Protein AF-A0A9P5WWY7-F1 (afdb_monomer)

Mean predicted aligned error: 7.61 Å

Foldseek 3Di:
DQPPPPDPDDCCVPVVVVVCVVVVHDLVRDEAEFAPDPNGDDPVVVVVCVVVVHHYDDDDHPCPVPPVVSVVVVVVVVVVVVVVVVVVD

Sequence (89 aa):
MIWGCIFWDGILEDELQQSLEYYGKDIEDVVFQQGNGPKYKSKKATKWLEEFGMEIMVWPPQSPDLNPIEHLWTHLKTSWESMIHLLMG

Radius of gyration: 16.23 Å; Cα contacts (8 Å, |Δi|>4): 63; chains: 1; bounding box: 44×30×36 Å

Secondary structure (DSSP, 8-state):
---STTS-SSIIIIIHHHHHHHHT--GGG-EE----STTT--HHHHHHHHHTTPEEP---TT--TT-HHHHHHHHHHHHHHHHHHHHH-

InterPro domains:
  IPR036397 Ribonuclease H superfamily [G3DSA:3.30.420.10] (1-85)
  IPR038717 Tc1-like transposase, DDE domain [PF13358] (16-82)

Organism: NCBI:txid1400762

Structure (mmCIF, N/CA/C/O backbone):
data_AF-A0A9P5WWY7-F1
#
_entry.id   AF-A0A9P5WWY7-F1
#
loop_
_atom_site.group_PDB
_atom_site.id
_atom_site.type_symbol
_atom_site.label_atom_id
_atom_site.label_alt_id
_atom_site.label_comp_id
_atom_site.label_asym_id
_atom_site.label_entity_id
_atom_site.label_seq_id
_atom_site.pdbx_PDB_ins_code
_atom_site.Cartn_x
_atom_site.Cartn_y
_atom_site.Cartn_z
_atom_site.occupancy
_atom_site.B_iso_or_equiv
_atom_site.auth_seq_id
_atom_site.auth_comp_id
_atom_site.auth_asym_id
_atom_site.auth_atom_id
_atom_site.pdbx_PDB_model_num
ATOM 1 N N . MET A 1 1 ? 12.826 -9.536 0.502 1.00 43.09 1 MET A N 1
ATOM 2 C CA . MET A 1 1 ? 12.244 -8.179 0.478 1.00 43.09 1 MET A CA 1
ATOM 3 C C . MET A 1 1 ? 11.583 -7.908 1.820 1.00 43.09 1 MET A C 1
ATOM 5 O O . MET A 1 1 ? 10.593 -8.552 2.136 1.00 43.09 1 MET A O 1
ATOM 9 N N . ILE A 1 2 ? 12.201 -7.039 2.626 1.00 34.78 2 ILE A N 1
ATOM 10 C CA . ILE A 1 2 ? 11.795 -6.628 3.985 1.00 34.78 2 ILE A CA 1
ATOM 11 C C . ILE A 1 2 ? 11.124 -5.249 3.864 1.00 34.78 2 ILE A C 1
ATOM 13 O O . ILE A 1 2 ? 11.595 -4.269 4.422 1.00 34.78 2 ILE A O 1
ATOM 17 N N . TRP A 1 3 ? 10.094 -5.134 3.025 1.00 47.75 3 TRP A N 1
ATOM 18 C CA . TRP A 1 3 ? 9.464 -3.830 2.764 1.00 47.7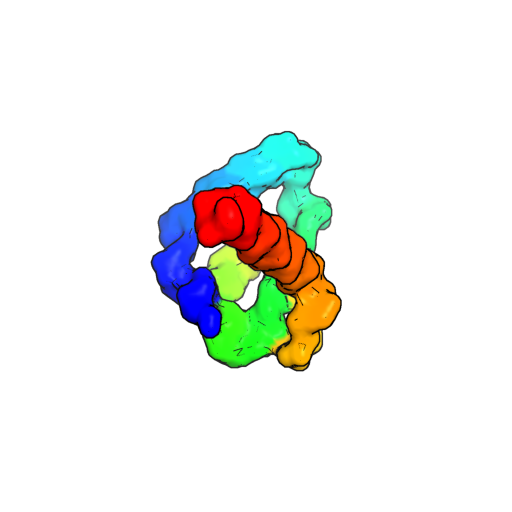5 3 TRP A CA 1
ATOM 19 C C . TRP A 1 3 ? 8.229 -3.584 3.621 1.00 47.75 3 TRP A C 1
ATOM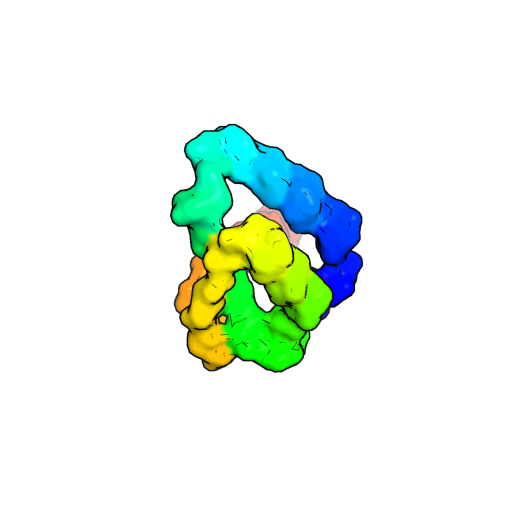 21 O O . TRP A 1 3 ? 7.907 -2.439 3.891 1.00 47.75 3 TRP A O 1
ATOM 31 N N . GLY A 1 4 ? 7.612 -4.650 4.143 1.00 42.28 4 GLY A N 1
ATOM 32 C CA . GLY A 1 4 ? 6.541 -4.512 5.114 1.00 42.28 4 GLY A CA 1
ATOM 33 C C . GLY A 1 4 ? 7.054 -3.848 6.391 1.00 42.28 4 GLY A C 1
ATOM 34 O O . GLY A 1 4 ? 6.720 -2.721 6.676 1.00 42.28 4 GLY A O 1
ATOM 35 N N . CYS A 1 5 ? 7.897 -4.506 7.184 1.00 44.59 5 CYS A N 1
ATOM 36 C CA . CYS A 1 5 ? 8.085 -4.192 8.610 1.00 44.59 5 CYS A CA 1
ATOM 37 C C . CYS A 1 5 ? 8.708 -2.830 9.008 1.00 44.59 5 CYS A C 1
ATOM 39 O O . CYS A 1 5 ? 8.631 -2.511 10.190 1.00 44.59 5 CYS A O 1
ATOM 41 N N . ILE A 1 6 ? 9.318 -2.049 8.108 1.00 46.50 6 ILE A N 1
ATOM 42 C CA . ILE A 1 6 ? 10.221 -0.944 8.510 1.00 46.50 6 ILE A CA 1
ATOM 43 C C . ILE A 1 6 ? 9.560 0.453 8.481 1.00 46.50 6 ILE A C 1
ATOM 45 O O . ILE A 1 6 ? 10.041 1.349 9.163 1.00 46.50 6 ILE A O 1
ATOM 49 N N . PHE A 1 7 ? 8.429 0.645 7.793 1.00 49.72 7 PHE A N 1
ATOM 50 C CA . PHE A 1 7 ? 7.893 1.989 7.503 1.00 49.72 7 PHE A CA 1
ATOM 51 C C . PHE A 1 7 ? 6.414 2.188 7.905 1.00 49.72 7 PHE A C 1
ATOM 53 O O . PHE A 1 7 ? 5.626 2.734 7.141 1.00 49.72 7 PHE A O 1
ATOM 60 N N . TRP A 1 8 ? 6.006 1.718 9.091 1.00 55.28 8 TRP A N 1
ATOM 61 C CA . TRP A 1 8 ? 4.579 1.689 9.472 1.00 55.28 8 TRP A CA 1
ATOM 62 C C . TRP A 1 8 ? 4.020 2.965 10.097 1.00 55.28 8 TRP A C 1
ATOM 64 O O . TRP A 1 8 ? 2.867 3.274 9.845 1.00 55.28 8 TRP A O 1
ATOM 74 N N . ASP A 1 9 ? 4.778 3.686 10.919 1.00 57.88 9 ASP A N 1
ATOM 75 C CA . ASP A 1 9 ? 4.175 4.650 11.858 1.00 57.88 9 ASP A CA 1
ATOM 76 C C . ASP A 1 9 ? 3.862 6.040 11.267 1.00 57.88 9 ASP A C 1
ATOM 78 O O . ASP A 1 9 ? 3.557 6.948 12.023 1.00 57.88 9 ASP A O 1
ATOM 82 N N . GLY A 1 10 ? 3.943 6.231 9.946 1.00 59.59 10 GLY A N 1
ATOM 83 C CA . GLY A 1 10 ? 3.594 7.523 9.330 1.00 59.59 10 GLY A CA 1
ATOM 84 C C . GLY A 1 10 ? 3.206 7.438 7.859 1.00 59.59 10 GLY A C 1
ATOM 85 O O . GLY A 1 10 ? 2.261 8.084 7.438 1.00 59.59 10 GLY A O 1
ATOM 86 N N . ILE A 1 11 ? 3.845 6.561 7.073 1.00 70.19 11 ILE A N 1
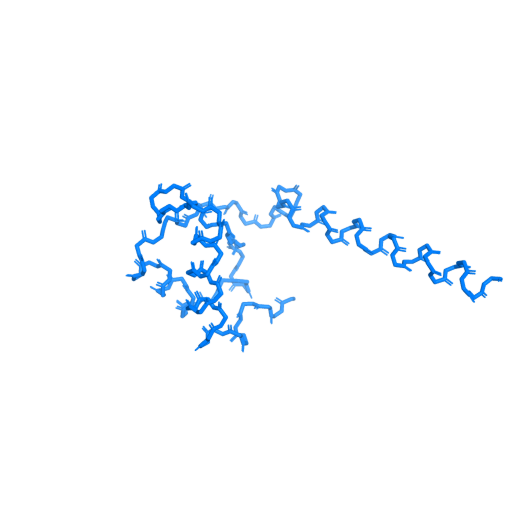ATOM 87 C CA . ILE A 1 11 ? 3.545 6.467 5.633 1.00 70.19 11 ILE A CA 1
ATOM 88 C C . ILE A 1 11 ? 2.096 6.047 5.384 1.00 70.19 11 ILE A C 1
ATOM 90 O O . ILE A 1 11 ? 1.425 6.642 4.557 1.00 70.19 11 ILE A O 1
ATOM 94 N N . LEU A 1 12 ? 1.589 5.023 6.070 1.00 70.75 12 LEU A N 1
ATOM 95 C CA . LEU A 1 12 ? 0.218 4.585 5.804 1.00 70.75 12 LEU A CA 1
ATOM 96 C C . LEU A 1 12 ? -0.845 5.463 6.430 1.00 70.75 12 LEU A C 1
ATOM 98 O O . LEU A 1 12 ? -1.949 5.485 5.917 1.00 70.75 12 LEU A O 1
ATOM 102 N N . GLU A 1 13 ? -0.537 6.160 7.512 1.00 70.19 13 GLU A N 1
ATOM 103 C CA . GLU A 1 13 ? -1.506 7.051 8.136 1.00 70.19 13 GLU A CA 1
ATOM 104 C C . GLU A 1 13 ? -1.610 8.352 7.335 1.00 70.19 13 GLU A C 1
ATOM 106 O O . GLU A 1 13 ? -2.690 8.701 6.861 1.00 70.19 13 GLU A O 1
ATOM 111 N N . ASP A 1 14 ? -0.473 8.996 7.065 1.00 76.75 14 ASP A N 1
ATOM 112 C CA . ASP A 1 14 ? -0.445 10.307 6.421 1.00 76.75 14 ASP A CA 1
ATOM 113 C C . ASP A 1 14 ? -0.637 10.216 4.899 1.00 76.75 14 ASP A C 1
ATOM 115 O O . ASP A 1 14 ? -1.421 10.973 4.325 1.00 76.75 14 ASP A O 1
ATOM 119 N N . GLU A 1 15 ? 0.058 9.300 4.215 1.00 83.12 15 GLU A N 1
ATOM 120 C CA . GLU A 1 15 ? 0.070 9.275 2.741 1.00 83.12 15 GLU A CA 1
ATOM 121 C C . GLU A 1 15 ? -1.169 8.593 2.161 1.00 83.12 15 GLU A C 1
ATOM 123 O O . GLU A 1 15 ? -1.609 8.933 1.058 1.00 83.12 15 GLU A O 1
ATOM 128 N N . LEU A 1 16 ? -1.745 7.621 2.876 1.00 84.31 16 LEU A N 1
ATOM 129 C CA . LEU A 1 16 ? -2.931 6.919 2.392 1.00 84.31 16 LEU A CA 1
ATOM 130 C C . LEU A 1 16 ? -4.131 7.855 2.356 1.00 84.31 16 LEU A C 1
ATOM 132 O O . LEU A 1 16 ? -4.807 7.926 1.333 1.00 84.31 16 LEU A O 1
ATOM 136 N N . GLN A 1 17 ? -4.362 8.599 3.440 1.00 84.81 17 GLN A N 1
ATOM 137 C CA . GLN A 1 17 ? -5.463 9.549 3.505 1.00 84.81 17 GLN A CA 1
ATOM 138 C C . GLN A 1 17 ? -5.300 10.648 2.447 1.00 84.81 17 GLN A C 1
ATOM 140 O O . GLN A 1 17 ? -6.231 10.907 1.688 1.00 84.81 17 GLN A O 1
ATOM 145 N N . GLN A 1 18 ? -4.095 11.213 2.311 1.00 88.50 18 GLN A N 1
ATOM 146 C CA . GLN A 1 18 ? -3.801 12.199 1.265 1.00 88.50 18 GLN A CA 1
ATOM 147 C C . GLN A 1 18 ? -4.031 11.643 -0.146 1.00 88.50 18 GLN A C 1
ATOM 149 O O . GLN A 1 18 ? -4.544 12.347 -1.016 1.00 88.50 18 GLN A O 1
ATOM 154 N N . SER A 1 19 ? -3.683 10.376 -0.384 1.00 89.75 19 SER A N 1
ATOM 155 C CA . SER A 1 19 ? -3.919 9.723 -1.675 1.00 89.75 19 SER A CA 1
ATOM 156 C C . SER A 1 19 ? -5.413 9.555 -1.955 1.00 89.75 19 SER A C 1
ATOM 158 O O . SER A 1 19 ? -5.862 9.859 -3.060 1.00 89.75 19 SER A O 1
ATOM 160 N N . LEU A 1 20 ? -6.191 9.102 -0.970 1.00 90.06 20 LEU A N 1
ATOM 161 C CA . LEU A 1 20 ? -7.645 8.962 -1.092 1.00 90.06 20 LEU A CA 1
ATOM 162 C C . LEU A 1 20 ? -8.308 10.307 -1.404 1.00 90.06 20 LEU A C 1
ATOM 164 O O . LEU A 1 20 ? -9.071 10.406 -2.366 1.00 90.06 20 LEU A O 1
ATOM 168 N N . GLU A 1 21 ? -7.930 11.358 -0.676 1.00 91.88 21 GLU A N 1
ATOM 169 C CA . GLU A 1 21 ? -8.399 12.725 -0.915 1.00 91.88 21 GLU A CA 1
ATOM 170 C C . GLU A 1 21 ? -8.027 13.219 -2.321 1.00 91.88 21 GLU A C 1
ATOM 172 O O . GLU A 1 21 ? -8.879 13.740 -3.043 1.00 91.88 21 GLU A O 1
ATOM 177 N N . TYR A 1 22 ? -6.780 13.007 -2.750 1.00 94.00 22 TYR A N 1
ATOM 178 C CA . TYR A 1 22 ? -6.304 13.413 -4.074 1.00 94.00 22 TYR A CA 1
ATOM 179 C C . TYR A 1 22 ? -7.091 12.751 -5.214 1.00 94.00 22 TYR A C 1
ATOM 181 O O . TYR A 1 22 ? -7.425 13.410 -6.202 1.00 94.00 22 TYR A O 1
ATOM 189 N N . TYR A 1 23 ? -7.405 11.460 -5.085 1.00 93.38 23 TYR A N 1
ATOM 190 C CA . TYR A 1 23 ? -8.182 10.725 -6.086 1.00 93.38 23 TYR A CA 1
ATOM 191 C C . TYR A 1 23 ? -9.703 10.864 -5.911 1.00 93.38 23 TYR A C 1
ATOM 193 O O . TYR A 1 23 ? -10.445 10.332 -6.742 1.00 93.38 23 TYR A O 1
ATOM 201 N N . GLY A 1 24 ? -10.171 11.568 -4.874 1.00 94.50 24 GLY A N 1
ATOM 202 C CA . GLY A 1 24 ? -11.593 11.691 -4.546 1.00 94.50 24 GLY A CA 1
ATOM 203 C C . GLY A 1 24 ? -12.240 10.332 -4.284 1.00 94.50 24 GLY A C 1
ATOM 204 O O . GLY A 1 24 ? -13.292 10.036 -4.852 1.00 94.50 24 GLY A O 1
ATOM 205 N N . LYS A 1 25 ? -11.556 9.479 -3.517 1.00 92.75 25 LYS A N 1
ATOM 206 C CA . LYS A 1 25 ? -11.974 8.115 -3.194 1.00 92.75 25 LYS A CA 1
ATOM 207 C C . LYS A 1 25 ? -12.293 7.985 -1.718 1.00 92.75 25 LYS A C 1
ATOM 209 O O . LYS A 1 25 ? -11.486 8.391 -0.887 1.00 92.75 25 LYS A O 1
ATOM 214 N N . ASP A 1 26 ? -13.419 7.353 -1.423 1.00 91.50 26 ASP A N 1
ATOM 215 C CA . ASP A 1 26 ? -13.740 6.936 -0.066 1.00 91.50 26 ASP A CA 1
ATOM 216 C C . ASP A 1 26 ? -13.112 5.566 0.236 1.00 91.50 26 ASP A C 1
ATOM 218 O O . ASP A 1 26 ? -12.666 4.842 -0.663 1.00 91.50 26 ASP A O 1
ATOM 222 N N . ILE A 1 27 ? -13.048 5.204 1.518 1.00 88.81 27 ILE A N 1
ATOM 223 C CA . ILE A 1 27 ? -12.440 3.942 1.956 1.00 88.81 27 ILE A CA 1
ATOM 224 C C . ILE A 1 27 ? -13.197 2.723 1.411 1.00 88.81 27 ILE A C 1
ATOM 226 O O . ILE A 1 27 ? -12.599 1.684 1.137 1.00 88.81 27 ILE A O 1
ATOM 230 N N . GLU A 1 28 ? -14.501 2.870 1.188 1.00 90.69 28 GLU A N 1
ATOM 231 C CA . GLU A 1 28 ? -15.380 1.848 0.625 1.00 90.69 28 GLU A CA 1
ATOM 232 C C . GLU A 1 28 ? -15.171 1.642 -0.884 1.00 90.69 28 GLU A C 1
ATOM 234 O O . GLU A 1 28 ? -15.566 0.608 -1.425 1.00 90.69 28 GLU A O 1
ATOM 239 N N . 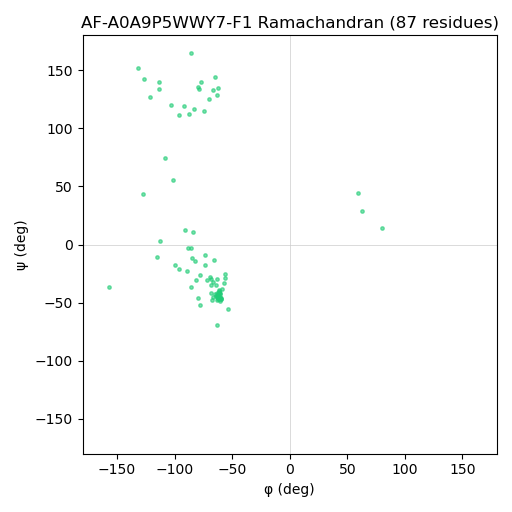ASP A 1 29 ? -14.534 2.596 -1.571 1.00 90.94 29 ASP A N 1
ATOM 240 C CA . ASP A 1 29 ? -14.255 2.521 -3.010 1.00 90.94 29 ASP A CA 1
ATOM 241 C C . ASP A 1 29 ? -12.927 1.819 -3.333 1.00 90.94 29 ASP A C 1
ATOM 243 O O . ASP A 1 29 ? -12.564 1.680 -4.510 1.00 90.94 29 ASP A O 1
ATOM 247 N N . VAL A 1 30 ? -12.161 1.427 -2.312 1.00 90.94 30 VAL A N 1
ATOM 248 C CA . VAL A 1 30 ? -10.791 0.936 -2.468 1.00 90.94 30 VAL A CA 1
ATOM 249 C C . VAL A 1 30 ? -10.585 -0.418 -1.802 1.00 90.94 30 VAL A C 1
ATOM 251 O O . VAL A 1 30 ? -11.075 -0.700 -0.714 1.00 90.94 30 VAL A O 1
ATOM 254 N N . VAL A 1 31 ? -9.781 -1.255 -2.457 1.00 89.56 31 VAL A N 1
ATOM 255 C CA . VAL A 1 31 ? -9.347 -2.546 -1.921 1.00 89.56 31 VAL A CA 1
ATOM 256 C C . VAL A 1 31 ? -7.827 -2.558 -1.852 1.00 89.56 31 VAL A C 1
ATOM 258 O O . VAL A 1 31 ? -7.139 -2.318 -2.848 1.00 89.56 31 VAL A O 1
ATOM 261 N N . PHE A 1 32 ? -7.285 -2.869 -0.679 1.00 87.50 32 PHE A N 1
ATOM 262 C CA . PHE A 1 32 ? -5.852 -2.944 -0.445 1.00 87.50 32 PHE A CA 1
ATOM 263 C C . PHE A 1 32 ? -5.290 -4.296 -0.873 1.00 87.50 32 PHE A C 1
ATOM 265 O O . PHE A 1 32 ? -5.593 -5.340 -0.289 1.00 87.50 32 PHE A O 1
ATOM 272 N N . GLN A 1 33 ? -4.409 -4.290 -1.869 1.00 86.38 33 GLN A N 1
ATOM 273 C CA . GLN A 1 33 ? -3.674 -5.479 -2.283 1.00 86.38 33 GLN A CA 1
ATOM 274 C C . GLN A 1 33 ? -2.334 -5.564 -1.535 1.00 86.38 33 GLN A C 1
ATOM 276 O O . GLN A 1 33 ? -1.468 -4.708 -1.695 1.00 86.38 33 GLN A O 1
ATOM 281 N N . GLN A 1 34 ? -2.122 -6.637 -0.764 1.00 80.62 34 GLN A N 1
ATOM 282 C CA . GLN A 1 34 ? -0.816 -6.967 -0.175 1.00 80.62 34 GLN A CA 1
ATOM 283 C C . GLN A 1 34 ? -0.435 -8.433 -0.402 1.00 80.62 34 GLN A C 1
ATOM 285 O O . GLN A 1 34 ? -1.287 -9.315 -0.506 1.00 80.62 34 GLN A O 1
ATOM 290 N N . GLY A 1 35 ? 0.868 -8.717 -0.449 1.00 74.62 35 GLY A N 1
ATOM 291 C CA . GLY A 1 35 ? 1.371 -10.078 -0.633 1.00 74.62 35 GLY A CA 1
ATOM 292 C C . GLY A 1 35 ? 1.056 -10.995 0.557 1.00 74.62 35 GLY A C 1
ATOM 293 O O . GLY A 1 35 ? 1.337 -10.663 1.706 1.00 74.62 35 GLY A O 1
ATOM 294 N N . ASN A 1 36 ? 0.544 -12.198 0.283 1.00 70.75 36 ASN A N 1
ATOM 295 C CA . ASN A 1 36 ? 0.114 -13.159 1.311 1.00 70.75 36 ASN A CA 1
ATOM 296 C C . ASN A 1 36 ? 1.208 -14.155 1.762 1.00 70.75 36 ASN A C 1
ATOM 298 O O . ASN A 1 36 ? 0.934 -15.163 2.410 1.00 70.75 36 ASN A O 1
ATOM 302 N N . GLY A 1 37 ? 2.476 -13.931 1.406 1.00 68.25 37 GLY A N 1
ATOM 303 C CA . GLY A 1 37 ? 3.551 -14.800 1.889 1.00 68.25 37 GLY A CA 1
ATOM 304 C C . GLY A 1 37 ? 3.906 -14.482 3.354 1.00 68.25 37 GLY A C 1
ATOM 305 O O . GLY A 1 37 ? 4.018 -13.305 3.697 1.00 68.25 37 GLY A O 1
ATOM 306 N N . PRO A 1 38 ? 4.172 -15.482 4.221 1.00 63.50 38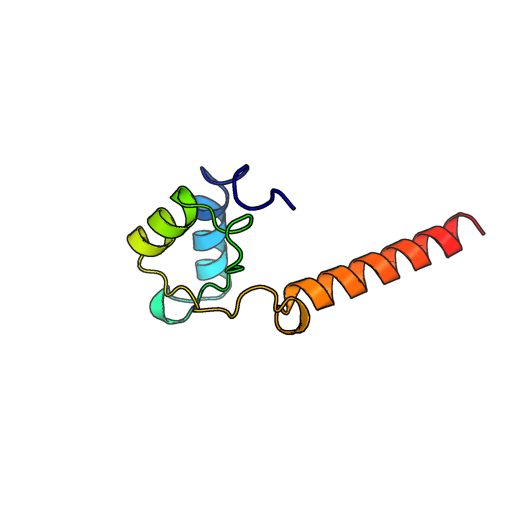 PRO A N 1
ATOM 307 C CA . PRO A 1 38 ? 4.420 -15.268 5.657 1.00 63.50 38 PRO A CA 1
ATOM 308 C C . PRO A 1 38 ? 5.572 -14.303 5.978 1.00 63.50 38 PRO A C 1
AT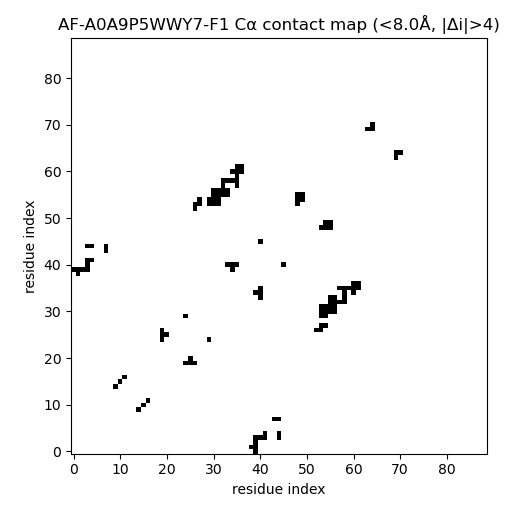OM 310 O O . PRO A 1 38 ? 5.595 -13.693 7.039 1.00 63.50 38 PRO A O 1
ATOM 313 N N . LYS A 1 39 ? 6.535 -14.165 5.056 1.00 64.44 39 LYS A N 1
ATOM 314 C CA . LYS A 1 39 ? 7.684 -13.250 5.168 1.00 64.44 39 LYS A CA 1
ATOM 315 C C . LYS A 1 39 ? 7.362 -11.805 4.763 1.00 64.44 39 LYS A C 1
ATOM 317 O O . LYS A 1 39 ? 8.172 -10.920 5.016 1.00 64.44 39 LYS A O 1
ATOM 322 N N . TYR A 1 40 ? 6.227 -11.585 4.104 1.00 63.16 40 TYR A N 1
ATOM 323 C CA . TYR A 1 40 ? 5.860 -10.323 3.457 1.00 63.16 40 TYR A CA 1
ATOM 324 C C . TYR A 1 40 ? 4.636 -9.658 4.099 1.00 63.16 40 TYR A C 1
ATOM 326 O O . TYR A 1 40 ? 4.382 -8.488 3.836 1.00 63.16 40 TYR A O 1
ATOM 334 N N . LYS A 1 41 ? 3.923 -10.369 4.983 1.00 71.00 41 LYS A N 1
ATOM 335 C CA . LYS A 1 41 ? 2.772 -9.850 5.725 1.00 71.00 41 LYS A CA 1
ATOM 336 C C . LYS A 1 41 ? 3.193 -9.371 7.116 1.00 71.00 41 LYS A C 1
ATOM 338 O O . LYS A 1 41 ? 3.541 -10.173 7.984 1.00 71.00 41 LYS A O 1
ATOM 343 N N . SER A 1 42 ? 3.148 -8.061 7.347 1.00 77.94 42 SER A N 1
ATOM 344 C CA . SER A 1 42 ? 3.334 -7.494 8.688 1.00 77.94 42 SER A CA 1
ATOM 345 C C . SER A 1 42 ? 2.040 -7.644 9.498 1.00 77.94 42 SER A C 1
ATOM 347 O O . SER A 1 42 ? 0.944 -7.361 9.014 1.00 77.94 42 SER A O 1
ATOM 349 N N . LYS A 1 43 ? 2.147 -8.102 10.750 1.00 80.81 43 LYS A N 1
ATOM 350 C CA . LYS A 1 43 ? 0.982 -8.206 11.649 1.00 80.81 43 LYS A CA 1
ATOM 351 C C . LYS A 1 43 ? 0.453 -6.829 12.047 1.00 80.81 43 LYS A C 1
ATOM 353 O O . LYS A 1 43 ? -0.752 -6.629 12.052 1.00 80.81 43 LYS A O 1
ATOM 358 N N . LYS A 1 44 ? 1.363 -5.893 12.346 1.00 81.06 44 LYS A N 1
ATOM 359 C CA . LYS A 1 44 ? 1.030 -4.513 12.734 1.00 81.06 44 LYS A CA 1
ATOM 360 C C . LYS A 1 44 ? 0.263 -3.805 11.615 1.00 81.06 44 LYS A C 1
ATOM 362 O O . LYS A 1 44 ? -0.787 -3.239 11.860 1.00 81.06 44 LYS A O 1
ATOM 367 N N . ALA A 1 45 ? 0.757 -3.956 10.393 1.00 79.38 45 ALA A N 1
ATOM 368 C CA . ALA A 1 45 ? 0.137 -3.481 9.165 1.00 79.38 45 ALA A CA 1
ATOM 369 C C . ALA A 1 45 ? -1.292 -3.937 8.958 1.00 79.38 45 ALA A C 1
ATOM 371 O O . ALA A 1 45 ? -2.193 -3.143 8.743 1.00 79.38 45 ALA A O 1
ATOM 372 N N . THR A 1 46 ? -1.457 -5.259 9.003 1.00 81.88 46 THR A N 1
ATOM 373 C CA . THR A 1 46 ? -2.728 -5.906 8.721 1.00 81.88 46 THR A CA 1
ATOM 374 C C . THR A 1 46 ? -3.743 -5.444 9.753 1.00 81.88 46 THR A C 1
ATOM 376 O O . THR A 1 46 ? -4.834 -5.046 9.381 1.00 81.88 46 THR A O 1
ATOM 379 N N . LYS A 1 47 ? -3.334 -5.397 11.027 1.00 85.75 47 LYS A N 1
ATOM 380 C CA . LYS A 1 47 ? -4.174 -4.899 12.109 1.00 85.75 47 LYS A CA 1
ATOM 381 C C . LYS A 1 47 ? -4.577 -3.433 11.904 1.00 85.75 47 LYS A C 1
ATOM 383 O O . LYS A 1 47 ? -5.744 -3.122 12.070 1.00 85.75 47 LYS A O 1
ATOM 388 N N . TRP A 1 48 ? -3.644 -2.556 11.533 1.00 86.19 48 TRP A N 1
ATOM 389 C CA . TRP A 1 48 ? -3.959 -1.144 11.290 1.00 86.19 48 TRP A CA 1
ATOM 390 C C . TRP A 1 48 ? -4.933 -0.970 10.118 1.00 86.19 48 TRP A C 1
ATOM 392 O O . TRP A 1 48 ? -5.913 -0.254 10.253 1.00 86.19 48 TRP A O 1
ATOM 402 N N . LEU A 1 49 ? -4.717 -1.674 9.001 1.00 86.06 49 LEU A N 1
ATOM 403 C CA . LEU A 1 49 ? -5.615 -1.636 7.838 1.00 86.06 49 LEU A CA 1
ATOM 404 C C . LEU A 1 49 ? -7.027 -2.136 8.184 1.00 86.06 49 LEU A C 1
ATOM 406 O O . LEU A 1 49 ? -8.013 -1.548 7.748 1.00 86.06 49 LEU A O 1
ATOM 410 N N . GLU A 1 50 ? -7.121 -3.193 8.996 1.00 87.06 50 GLU A N 1
ATOM 411 C CA . GLU A 1 50 ? -8.391 -3.704 9.525 1.00 87.06 50 GLU A CA 1
ATOM 412 C C . GLU A 1 50 ? -9.067 -2.685 10.463 1.00 87.06 50 GLU A C 1
ATOM 414 O O . GLU A 1 50 ? -10.272 -2.468 10.358 1.00 87.06 50 GLU A O 1
ATOM 419 N N . GLU A 1 51 ? -8.311 -2.029 11.353 1.00 88.88 51 GLU A N 1
ATOM 420 C CA . GLU A 1 51 ? -8.810 -0.971 12.252 1.00 88.88 51 GLU A CA 1
ATOM 421 C C . GLU A 1 51 ? -9.243 0.293 11.492 1.00 88.88 51 GLU A C 1
ATOM 423 O O . GLU A 1 51 ? -10.198 0.951 11.900 1.00 88.88 51 GLU A O 1
ATOM 428 N N . PHE A 1 52 ? -8.588 0.597 10.371 1.00 86.38 52 PHE A N 1
ATOM 429 C CA . PHE A 1 52 ? -8.938 1.689 9.462 1.00 86.38 52 PHE A CA 1
ATOM 430 C C . PHE A 1 52 ? -10.201 1.390 8.629 1.00 86.38 52 PHE A C 1
ATOM 432 O O . PHE A 1 52 ? -10.722 2.276 7.959 1.00 86.38 52 PHE A O 1
ATOM 439 N N . GLY A 1 53 ? -10.719 0.155 8.669 1.00 89.62 53 GLY A N 1
ATOM 440 C CA . GLY A 1 53 ? -11.918 -0.255 7.931 1.00 89.62 53 GLY A CA 1
ATOM 441 C C . GLY A 1 53 ? -11.673 -0.572 6.453 1.00 89.62 53 GLY A C 1
ATOM 442 O O . GLY A 1 53 ? -12.626 -0.679 5.687 1.00 89.62 53 GLY A O 1
ATOM 443 N N . MET A 1 54 ? -10.413 -0.738 6.045 1.00 88.38 54 MET A N 1
ATOM 444 C CA . MET A 1 54 ? -10.050 -1.004 4.656 1.00 88.38 54 MET A CA 1
ATOM 445 C C . MET A 1 54 ? -10.262 -2.476 4.288 1.00 88.38 54 MET A C 1
ATOM 447 O O . MET A 1 54 ? -9.824 -3.379 5.007 1.00 88.38 54 MET A O 1
ATOM 451 N N . GLU A 1 55 ? -10.854 -2.742 3.121 1.00 90.75 55 GLU A N 1
ATOM 452 C CA . GLU A 1 55 ? -10.909 -4.104 2.591 1.00 90.75 55 GLU A CA 1
ATOM 453 C C . GLU A 1 55 ? -9.509 -4.556 2.156 1.00 90.75 55 GLU A C 1
ATOM 455 O O . GLU A 1 55 ? -8.854 -3.909 1.340 1.00 90.75 55 GLU A O 1
ATOM 460 N N . ILE A 1 56 ? -9.045 -5.696 2.673 1.00 87.06 56 ILE A N 1
ATOM 461 C CA . ILE A 1 56 ? -7.772 -6.299 2.269 1.00 87.06 56 ILE A CA 1
ATOM 462 C C . ILE A 1 56 ? -8.051 -7.470 1.329 1.00 87.06 56 ILE A C 1
ATOM 464 O O . ILE A 1 56 ? -8.658 -8.468 1.723 1.00 87.06 56 ILE A O 1
ATOM 468 N N . MET A 1 57 ? -7.528 -7.394 0.107 1.00 87.12 57 MET A N 1
ATOM 469 C CA . MET A 1 57 ? -7.677 -8.448 -0.892 1.00 87.12 57 MET A CA 1
ATOM 470 C C . MET A 1 57 ? -7.020 -9.753 -0.429 1.00 87.12 57 MET A C 1
ATOM 472 O O . MET A 1 57 ? -5.831 -9.799 -0.092 1.00 87.12 57 MET A O 1
ATOM 476 N N . VAL A 1 58 ? -7.772 -10.854 -0.492 1.00 83.81 58 VAL A N 1
ATOM 477 C CA . VAL A 1 58 ? -7.213 -12.197 -0.313 1.00 83.81 58 VAL A CA 1
ATOM 478 C C . VAL A 1 58 ? -6.429 -12.575 -1.567 1.00 83.81 58 VAL A C 1
ATOM 480 O O . VAL A 1 58 ? -6.997 -12.740 -2.642 1.00 83.81 58 VAL A O 1
ATOM 483 N N . TRP A 1 59 ? -5.115 -12.734 -1.420 1.00 80.69 59 TRP A N 1
ATOM 484 C CA . TRP A 1 59 ? -4.215 -13.024 -2.534 1.00 80.69 59 TRP A CA 1
ATOM 485 C C . TRP A 1 59 ? -3.594 -14.425 -2.437 1.00 80.69 59 TRP A C 1
ATOM 487 O O . TRP A 1 59 ? -3.196 -14.836 -1.336 1.00 80.69 59 TRP A O 1
ATOM 497 N N . PRO A 1 60 ? -3.454 -15.170 -3.551 1.00 80.00 60 PRO A N 1
ATOM 498 C CA . PRO A 1 60 ? -2.738 -16.438 -3.542 1.00 80.00 60 PRO A CA 1
ATOM 499 C C . PRO A 1 60 ? -1.261 -16.237 -3.149 1.00 80.00 60 PRO A C 1
ATOM 501 O O . PRO A 1 60 ? -0.592 -15.309 -3.617 1.00 80.00 60 PRO A O 1
ATOM 504 N N . PRO A 1 61 ? -0.714 -17.075 -2.252 1.00 74.88 61 PRO A N 1
ATOM 505 C CA . PRO A 1 61 ? 0.692 -16.991 -1.892 1.00 74.88 61 PRO A CA 1
ATOM 506 C C . PRO A 1 61 ? 1.573 -17.335 -3.101 1.00 74.88 61 PRO A C 1
ATOM 508 O O . PRO A 1 61 ? 1.260 -18.240 -3.863 1.00 74.88 61 PRO A O 1
ATOM 511 N N . GLN A 1 62 ? 2.718 -16.655 -3.223 1.00 73.94 62 GLN A N 1
ATOM 512 C CA . GLN A 1 62 ? 3.727 -16.906 -4.268 1.00 73.94 62 GLN A CA 1
ATOM 513 C C . GLN A 1 62 ? 3.258 -16.671 -5.717 1.00 73.94 62 GLN A C 1
ATOM 515 O O . GLN A 1 62 ? 3.826 -17.256 -6.633 1.00 73.94 62 GLN A O 1
ATOM 520 N N . SER A 1 63 ? 2.302 -15.764 -5.935 1.00 80.00 63 SER A N 1
ATOM 521 C CA . SER A 1 63 ? 1.891 -15.314 -7.277 1.00 80.00 63 SER A CA 1
ATOM 522 C C . SER A 1 63 ? 2.349 -13.873 -7.554 1.00 80.00 63 SER A C 1
ATOM 524 O O . SER A 1 63 ? 1.539 -12.945 -7.450 1.00 80.00 63 SER A O 1
ATOM 526 N N . PRO A 1 64 ? 3.655 -13.639 -7.811 1.00 74.88 64 PRO A N 1
ATOM 527 C CA . PRO A 1 64 ? 4.164 -12.315 -8.174 1.00 74.88 64 PRO A CA 1
ATOM 528 C C . PRO A 1 64 ? 3.702 -11.881 -9.572 1.00 74.88 64 PRO A C 1
ATOM 530 O O . PRO A 1 64 ? 3.537 -10.694 -9.819 1.00 74.88 64 PRO A O 1
ATOM 533 N N . ASP A 1 65 ? 3.440 -12.835 -10.464 1.00 81.62 65 ASP A N 1
ATOM 534 C CA . ASP A 1 65 ? 2.934 -12.638 -11.826 1.00 81.62 65 ASP A CA 1
ATOM 535 C C . ASP A 1 65 ? 1.609 -11.870 -11.870 1.00 81.62 65 ASP A C 1
ATOM 537 O O . ASP A 1 65 ? 1.365 -11.079 -12.783 1.00 81.62 65 ASP A O 1
ATOM 541 N N . LEU A 1 66 ? 0.780 -12.071 -10.851 1.00 80.69 66 LEU A N 1
ATOM 542 C CA . LEU A 1 66 ? -0.513 -11.420 -10.728 1.00 80.69 66 LEU A CA 1
ATOM 543 C C . LEU A 1 66 ? -0.415 -10.020 -10.088 1.00 80.69 66 LEU A C 1
ATOM 545 O O . LEU A 1 66 ? -1.409 -9.300 -10.065 1.00 80.69 66 LEU A O 1
ATOM 549 N N . ASN A 1 67 ? 0.728 -9.636 -9.503 1.00 82.75 67 ASN A N 1
ATOM 550 C CA . ASN A 1 67 ? 0.867 -8.368 -8.786 1.00 82.75 67 ASN A CA 1
ATOM 551 C C . ASN A 1 67 ? 1.258 -7.245 -9.767 1.00 82.75 67 ASN A C 1
ATOM 553 O O . ASN A 1 67 ? 2.388 -7.255 -10.266 1.00 82.75 67 ASN A O 1
ATOM 557 N N . PRO A 1 68 ? 0.388 -6.247 -10.028 1.00 82.44 68 PRO A N 1
ATOM 558 C CA . PRO A 1 68 ? 0.669 -5.190 -11.001 1.00 82.44 68 PRO A CA 1
ATOM 559 C C . PRO A 1 68 ? 1.966 -4.418 -10.717 1.00 82.44 68 PRO A C 1
ATOM 561 O O . PRO A 1 68 ? 2.621 -3.950 -11.650 1.00 82.44 68 PRO A O 1
ATOM 564 N N . ILE A 1 69 ? 2.381 -4.321 -9.447 1.00 85.06 69 ILE A N 1
ATOM 565 C CA . ILE A 1 69 ? 3.609 -3.606 -9.082 1.00 85.06 69 ILE A CA 1
ATOM 566 C C . ILE A 1 69 ? 4.877 -4.316 -9.581 1.00 85.06 69 ILE A C 1
ATOM 568 O O . ILE A 1 69 ? 5.862 -3.653 -9.886 1.00 85.06 69 ILE A O 1
ATOM 572 N N . GLU A 1 70 ? 4.867 -5.646 -9.714 1.00 85.81 70 GLU A N 1
ATOM 573 C CA . GLU A 1 70 ? 6.026 -6.415 -10.197 1.00 85.81 70 GLU A CA 1
ATOM 574 C C . GLU A 1 70 ? 6.300 -6.127 -11.681 1.00 85.81 70 GLU A C 1
ATOM 576 O O . GLU A 1 70 ? 7.455 -6.017 -12.109 1.00 85.81 70 GLU A O 1
ATOM 581 N N . HIS A 1 71 ? 5.237 -5.906 -12.461 1.00 86.56 71 HIS A N 1
ATOM 582 C CA . HIS A 1 71 ? 5.345 -5.441 -13.846 1.00 86.56 71 HIS A CA 1
ATOM 583 C C . HIS A 1 71 ? 5.955 -4.038 -13.905 1.00 86.56 71 HIS A C 1
ATOM 585 O O . HIS A 1 71 ? 6.885 -3.803 -14.678 1.00 86.56 71 HIS A O 1
ATOM 591 N N . LEU A 1 72 ? 5.510 -3.121 -13.037 1.00 89.75 72 LEU A N 1
ATOM 592 C CA . LEU A 1 72 ? 6.078 -1.772 -12.959 1.00 89.75 72 LEU A CA 1
ATOM 593 C C . LEU A 1 72 ? 7.565 -1.797 -12.568 1.00 89.75 72 LEU A C 1
ATOM 595 O O . LEU A 1 72 ? 8.375 -1.116 -13.198 1.00 89.75 72 LEU A O 1
ATOM 599 N N . TRP A 1 73 ? 7.950 -2.620 -11.589 1.00 89.56 73 TRP A N 1
ATOM 600 C CA . TRP A 1 73 ? 9.354 -2.792 -11.204 1.00 89.56 73 TRP A CA 1
ATOM 601 C C . TRP A 1 73 ? 10.209 -3.335 -12.342 1.00 89.56 73 TRP A C 1
ATOM 603 O O . TRP A 1 73 ? 11.334 -2.872 -12.536 1.00 89.56 73 TRP A O 1
ATOM 613 N N . THR A 1 74 ? 9.672 -4.273 -13.120 1.00 90.56 74 THR A N 1
ATOM 614 C CA . THR A 1 74 ? 10.351 -4.802 -14.307 1.00 90.56 74 THR A CA 1
ATOM 615 C C . THR A 1 74 ? 10.605 -3.684 -15.317 1.00 90.56 74 THR A C 1
ATOM 617 O O . THR A 1 74 ? 11.744 -3.494 -15.741 1.00 90.56 74 THR A O 1
ATOM 620 N N . HIS A 1 75 ? 9.592 -2.867 -15.624 1.00 93.06 75 HIS A N 1
ATOM 621 C CA . HIS A 1 75 ? 9.745 -1.718 -16.521 1.00 93.06 75 HIS A CA 1
ATOM 622 C C . HIS A 1 75 ? 10.752 -0.684 -16.009 1.00 93.06 75 HIS A C 1
ATOM 624 O O . HIS A 1 75 ? 11.575 -0.192 -16.789 1.00 93.06 75 HIS A O 1
ATOM 630 N N . LEU A 1 76 ? 10.723 -0.371 -14.711 1.00 94.81 76 LEU A N 1
ATOM 631 C CA . LEU A 1 76 ? 11.671 0.554 -14.086 1.00 94.81 76 LEU A CA 1
ATOM 632 C C . LEU A 1 76 ? 13.102 0.028 -14.185 1.00 94.81 76 LEU A C 1
ATOM 634 O O . LEU A 1 76 ? 14.001 0.767 -14.582 1.00 94.81 76 LEU A O 1
ATOM 638 N N . LYS A 1 77 ? 13.307 -1.258 -13.890 1.00 94.31 77 LYS A N 1
ATOM 639 C CA . LYS A 1 77 ? 14.620 -1.898 -13.966 1.00 94.31 77 LYS A CA 1
ATOM 640 C C . LYS A 1 77 ? 15.165 -1.894 -15.394 1.00 94.31 77 LYS A C 1
ATOM 642 O O . LYS A 1 77 ? 16.299 -1.474 -15.598 1.00 94.31 77 LYS A O 1
ATOM 647 N N . THR A 1 78 ? 14.357 -2.278 -16.380 1.00 94.31 78 THR A N 1
ATOM 648 C CA . THR A 1 78 ? 14.773 -2.272 -17.791 1.00 94.31 78 THR A CA 1
ATOM 649 C C . THR A 1 78 ? 15.097 -0.863 -18.286 1.00 94.31 78 THR A C 1
ATOM 651 O O . THR A 1 78 ? 16.093 -0.665 -18.985 1.00 94.31 78 THR A O 1
ATOM 654 N N . SER A 1 79 ? 14.288 0.130 -17.906 1.00 94.25 79 SER A N 1
ATOM 655 C CA . SER A 1 79 ? 14.537 1.537 -18.251 1.00 94.25 79 SER A CA 1
ATOM 656 C C . SER A 1 79 ? 15.851 2.029 -17.647 1.00 94.25 79 SER A C 1
ATOM 658 O O . SER A 1 79 ? 16.673 2.628 -18.339 1.00 94.25 79 SER A O 1
ATOM 660 N N . TRP A 1 80 ? 16.078 1.714 -16.372 1.00 94.81 80 TRP A N 1
ATOM 661 C CA . TRP A 1 80 ? 17.301 2.054 -15.654 1.00 94.81 80 TRP A CA 1
ATOM 662 C C . TRP A 1 80 ? 18.547 1.411 -16.280 1.00 94.81 80 TRP A C 1
ATOM 664 O O . TRP A 1 80 ? 19.538 2.096 -16.527 1.00 94.81 80 TRP A O 1
ATOM 674 N N . GLU A 1 81 ? 18.491 0.117 -16.599 1.00 94.75 81 GLU A N 1
ATOM 675 C CA . GLU A 1 81 ? 19.586 -0.604 -17.262 1.00 94.75 81 GLU A CA 1
ATOM 676 C C . GLU A 1 81 ? 19.888 -0.016 -18.647 1.00 94.75 81 GLU A C 1
ATOM 678 O O . GLU A 1 81 ? 21.050 0.197 -18.995 1.00 94.75 81 GLU A O 1
ATOM 683 N N . SER A 1 82 ? 18.851 0.337 -19.410 1.00 93.62 82 SER A N 1
ATOM 684 C CA . SER A 1 82 ? 19.004 0.987 -20.717 1.00 93.62 82 SER A CA 1
ATOM 685 C C . SER A 1 82 ? 19.680 2.356 -20.599 1.00 93.62 82 SER A C 1
ATOM 687 O O . SER A 1 82 ? 20.586 2.666 -21.373 1.00 93.62 82 SER A O 1
ATOM 689 N N . MET A 1 83 ? 19.290 3.166 -19.608 1.00 93.94 83 MET A N 1
ATOM 690 C CA . MET A 1 83 ? 19.936 4.454 -19.331 1.00 93.94 83 MET A CA 1
ATOM 691 C C . MET A 1 83 ? 21.410 4.286 -18.958 1.00 93.94 83 MET A C 1
ATOM 693 O O . MET A 1 83 ? 22.250 5.041 -19.443 1.00 93.94 83 MET A O 1
ATOM 697 N N . ILE A 1 84 ? 21.741 3.287 -18.137 1.00 93.62 84 ILE A N 1
ATOM 698 C CA . ILE A 1 84 ? 23.129 2.969 -17.783 1.00 93.62 84 ILE A CA 1
ATOM 699 C C . ILE A 1 84 ? 23.948 2.631 -19.031 1.00 93.62 84 ILE A C 1
ATOM 701 O O . ILE A 1 84 ? 25.040 3.170 -19.202 1.00 93.62 84 ILE A O 1
ATOM 705 N N . HIS A 1 85 ? 23.418 1.789 -19.920 1.00 90.69 85 HIS A N 1
ATOM 706 C CA . HIS A 1 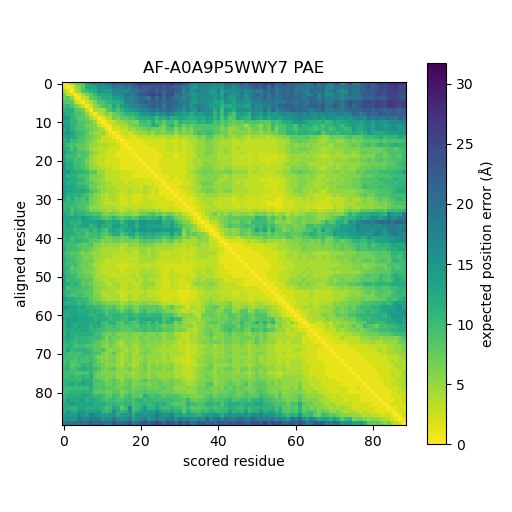85 ? 24.109 1.417 -21.154 1.00 90.69 85 HIS A CA 1
ATOM 707 C C . HIS A 1 85 ? 24.329 2.603 -22.101 1.00 90.69 85 HIS A C 1
ATOM 709 O O . HIS A 1 85 ? 25.369 2.662 -22.747 1.00 90.69 85 HIS A O 1
ATOM 715 N N . LEU A 1 86 ? 23.398 3.560 -22.156 1.00 87.88 86 LEU A N 1
ATOM 716 C CA . LEU A 1 86 ? 23.547 4.785 -22.952 1.00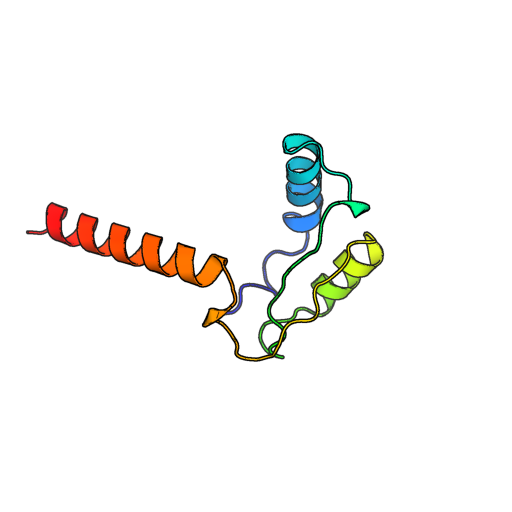 87.88 86 LEU A CA 1
ATOM 717 C C . LEU A 1 86 ? 24.567 5.771 -22.367 1.00 87.88 86 LEU A C 1
ATOM 719 O O . LEU A 1 86 ? 25.175 6.528 -23.116 1.00 87.88 86 LEU A O 1
ATOM 723 N N . LEU A 1 87 ? 24.726 5.801 -21.042 1.00 87.75 87 LEU A N 1
ATOM 724 C CA . LEU A 1 87 ? 25.618 6.742 -20.352 1.00 87.75 87 LEU A CA 1
ATOM 725 C C . LEU A 1 87 ? 27.049 6.215 -20.180 1.00 87.75 87 LEU A C 1
ATOM 727 O O . LEU A 1 87 ? 27.963 7.011 -19.973 1.00 87.75 87 LEU A O 1
ATOM 731 N N . MET A 1 88 ? 27.241 4.894 -20.216 1.00 81.25 88 MET A N 1
ATOM 732 C CA . MET A 1 88 ? 28.540 4.235 -20.016 1.00 81.25 88 MET A CA 1
ATOM 733 C C . MET A 1 88 ? 29.080 3.541 -21.278 1.00 81.25 88 MET A C 1
ATOM 735 O O . MET A 1 88 ? 30.109 2.866 -21.195 1.00 81.25 88 MET A O 1
ATOM 739 N N . GLY A 1 89 ? 28.373 3.659 -22.405 1.00 62.03 89 GLY A N 1
ATOM 740 C CA . GLY A 1 89 ? 28.744 3.113 -23.715 1.00 62.03 89 GLY A CA 1
ATOM 741 C C . GLY 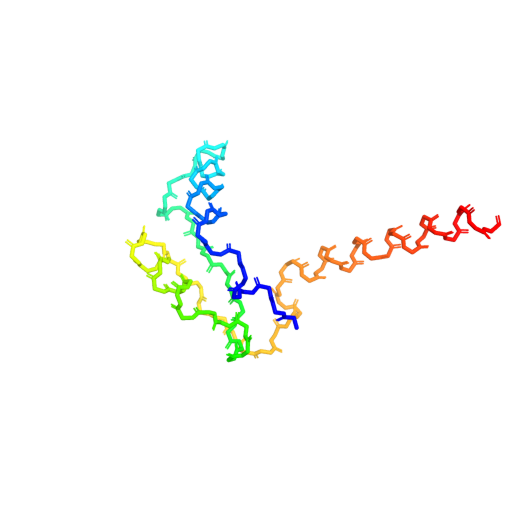A 1 89 ? 29.423 4.124 -24.626 1.00 62.03 89 GLY A C 1
ATOM 742 O O . GLY A 1 89 ? 29.146 5.335 -24.483 1.00 62.03 89 GLY A O 1
#

Solvent-accessible surface area (backbone atoms only — not comparable to full-atom values): 5446 Å² total; per-residue (Å²): 123,82,72,50,80,78,61,63,95,45,53,61,63,57,50,46,52,52,49,28,61,74,70,74,46,59,63,88,78,46,69,46,82,58,62,55,36,86,83,46,52,39,69,67,56,54,50,50,41,55,74,72,65,43,46,68,50,89,49,70,59,88,52,60,90,78,36,71,65,53,57,51,50,51,54,51,50,54,51,51,52,51,50,49,53,67,74,76,100

pLDDT: mean 80.31, std 14.14, range [34.78, 94.81]

Nearest PDB structures (foldseek):
  7jn3-assembly1_E  TM=6.318E-01  e=1.410E-01  Rous sarcoma virus (strain Schmidt-Ruppin A)
  4bac-assembly1_A-2  TM=4.509E-01  e=2.627E-01  Human spumaretrovirus
  8fnh-assembly1_G  TM=5.869E-01  e=9.769E-01  Homo sapiens
  8fnj-assembly1_G  TM=5.855E-01  e=1.122E+00  Homo sapiens
  6rwl-assembly1_A  TM=5.434E-01  e=1.122E+00  Simian immunodeficiency virus